Protein AF-A0A8T4CIU7-F1 (afdb_monomer_lite)

pLDDT: mean 71.06, std 21.62, range [32.06, 94.62]

Foldseek 3Di:
DDDLLAAEEEEEEEPDDDDDDDDDDDDPQDDDPPRYGYHYAYAQDWDDDDQKIKHWPDKDWDWDQDPVRDTDTFIKTWIWMARNVVRDIDIDIDTAQDWDDDPSYIYHYHYDDPPPDDPDDPPDDDD

Structure (mmCIF, N/CA/C/O backbone):
data_AF-A0A8T4CIU7-F1
#
_entry.id   AF-A0A8T4CIU7-F1
#
loop_
_atom_site.group_PDB
_atom_site.id
_atom_site.type_symbol
_atom_site.label_atom_id
_atom_site.label_alt_id
_atom_site.label_comp_id
_atom_site.label_asym_id
_atom_site.label_entity_id
_atom_site.label_seq_id
_atom_site.pdbx_PDB_ins_code
_atom_site.Cartn_x
_atom_site.Cartn_y
_atom_site.Cartn_z
_atom_site.occupancy
_atom_site.B_iso_or_equiv
_atom_site.auth_seq_id
_atom_site.auth_comp_id
_atom_site.auth_asym_id
_atom_site.auth_atom_id
_atom_site.pdbx_PDB_model_num
ATOM 1 N N . MET A 1 1 ? -1.514 0.988 -30.861 1.00 33.12 1 MET A N 1
ATOM 2 C CA . MET A 1 1 ? -1.694 1.492 -29.483 1.00 33.12 1 MET A CA 1
ATOM 3 C C . MET A 1 1 ? -1.647 0.271 -28.576 1.00 33.12 1 MET A C 1
ATOM 5 O O . MET A 1 1 ? -2.559 -0.536 -28.706 1.00 33.12 1 MET A O 1
ATOM 9 N N . PRO A 1 2 ? -0.581 0.007 -27.797 1.00 34.47 2 PRO A N 1
ATOM 10 C CA . PRO A 1 2 ? -0.580 -1.178 -26.949 1.00 34.47 2 PRO A CA 1
ATOM 11 C C . PRO A 1 2 ? -1.591 -0.971 -25.818 1.00 34.47 2 PRO A C 1
ATOM 13 O O . PRO A 1 2 ? -1.600 0.069 -25.159 1.00 34.47 2 PRO A O 1
ATOM 16 N N . ALA A 1 3 ? -2.482 -1.945 -25.661 1.00 34.66 3 ALA A N 1
ATOM 17 C CA . ALA A 1 3 ? -3.417 -2.025 -24.557 1.00 34.66 3 ALA A CA 1
ATOM 18 C C . ALA A 1 3 ? -2.612 -2.141 -23.256 1.00 34.66 3 ALA A C 1
ATOM 20 O O . ALA A 1 3 ? -1.928 -3.138 -23.034 1.00 34.66 3 ALA A O 1
ATOM 21 N N . PHE A 1 4 ? -2.657 -1.106 -22.420 1.00 35.12 4 PHE A N 1
ATOM 22 C CA . PHE A 1 4 ? -2.195 -1.208 -21.043 1.00 35.12 4 PHE A CA 1
ATOM 23 C C . PHE A 1 4 ? -3.148 -2.173 -20.333 1.00 35.12 4 PHE A C 1
ATOM 25 O O . PHE A 1 4 ? -4.294 -1.816 -20.057 1.00 35.12 4 PHE A O 1
ATOM 32 N N . LEU A 1 5 ? -2.704 -3.413 -20.101 1.00 32.06 5 LEU A N 1
ATOM 33 C CA . LEU A 1 5 ? -3.351 -4.309 -19.148 1.00 32.06 5 LEU A CA 1
ATOM 34 C C . LEU A 1 5 ? -3.337 -3.575 -17.802 1.00 32.06 5 LEU A C 1
ATOM 36 O O . LEU A 1 5 ? -2.294 -3.477 -17.161 1.00 32.06 5 LEU A O 1
ATOM 40 N N . LYS A 1 6 ? -4.473 -2.998 -17.404 1.00 34.28 6 LYS A N 1
ATOM 41 C CA . LYS A 1 6 ? -4.657 -2.495 -16.045 1.00 34.28 6 LYS A CA 1
ATOM 42 C C . LYS A 1 6 ? -4.721 -3.713 -15.135 1.00 34.28 6 LYS A C 1
ATOM 44 O O . LYS A 1 6 ? -5.777 -4.320 -14.995 1.00 34.28 6 LYS A O 1
ATOM 49 N N . ALA A 1 7 ? -3.577 -4.103 -14.588 1.00 45.38 7 ALA A N 1
ATOM 50 C CA . ALA A 1 7 ? -3.527 -5.060 -13.500 1.00 45.38 7 ALA A CA 1
ATOM 51 C C . ALA A 1 7 ? -4.082 -4.357 -12.255 1.00 45.38 7 ALA A C 1
ATOM 53 O O . ALA A 1 7 ? -3.514 -3.364 -11.789 1.00 45.38 7 ALA A O 1
ATOM 54 N N . SER A 1 8 ? -5.234 -4.830 -11.784 1.00 45.03 8 SER A N 1
ATOM 55 C CA . SER A 1 8 ? -5.808 -4.416 -10.509 1.00 45.03 8 SER A CA 1
ATOM 56 C C . SER A 1 8 ? -5.233 -5.335 -9.437 1.00 45.03 8 SER A C 1
ATOM 58 O O . SER A 1 8 ? -5.341 -6.551 -9.564 1.00 45.03 8 SER A O 1
ATOM 60 N N . LEU A 1 9 ? -4.592 -4.771 -8.418 1.00 50.88 9 LEU A N 1
ATOM 61 C CA . LEU A 1 9 ? -4.024 -5.506 -7.293 1.00 50.88 9 LEU A CA 1
ATOM 62 C C . LEU A 1 9 ? -4.775 -5.164 -6.021 1.00 50.88 9 LEU A C 1
ATOM 64 O O . LEU A 1 9 ? -4.816 -3.999 -5.635 1.00 50.88 9 LEU A O 1
ATOM 68 N N . THR A 1 10 ? -5.266 -6.171 -5.313 1.00 64.31 10 THR A N 1
ATOM 69 C CA . THR A 1 10 ? -5.785 -5.982 -3.956 1.00 64.31 10 THR A CA 1
ATOM 70 C C . THR A 1 10 ? -4.694 -6.294 -2.933 1.00 64.31 10 THR A C 1
ATOM 72 O O . THR A 1 10 ? -4.190 -7.417 -2.874 1.00 64.31 10 THR A O 1
ATOM 75 N N . ILE A 1 11 ? -4.310 -5.291 -2.142 1.00 62.81 11 ILE A N 1
ATOM 76 C CA . ILE A 1 11 ? -3.414 -5.419 -0.993 1.00 62.81 11 ILE A CA 1
ATOM 77 C C . ILE A 1 11 ? -4.258 -5.715 0.232 1.00 62.81 11 ILE A C 1
ATOM 79 O O . ILE A 1 11 ? -5.076 -4.894 0.637 1.00 62.81 11 ILE A O 1
ATOM 83 N N . LEU A 1 12 ? -3.993 -6.852 0.853 1.00 66.62 12 LEU A N 1
ATOM 84 C CA . LEU A 1 12 ? -4.701 -7.308 2.032 1.00 66.62 12 LEU A CA 1
ATOM 85 C C . LEU A 1 12 ? -3.822 -7.138 3.282 1.00 66.62 12 LEU A C 1
ATOM 87 O O . LEU A 1 12 ? -2.792 -7.801 3.410 1.00 66.62 12 LEU A O 1
ATOM 91 N N . LEU A 1 13 ? -4.224 -6.236 4.185 1.00 58.28 13 LEU A N 1
ATOM 92 C CA . LEU A 1 13 ? -3.524 -5.910 5.432 1.00 58.28 13 LEU A CA 1
ATOM 93 C C . LEU A 1 13 ? -3.973 -6.840 6.566 1.00 58.28 13 LEU A C 1
ATOM 95 O O . LEU A 1 13 ? -5.142 -6.810 6.954 1.00 58.28 13 LEU A O 1
ATOM 99 N N . LEU A 1 14 ? -3.051 -7.618 7.141 1.00 54.25 14 LEU A N 1
ATOM 100 C CA . LEU A 1 14 ? -3.331 -8.445 8.322 1.00 54.25 14 LEU A CA 1
ATOM 101 C C . LEU A 1 14 ? -2.994 -7.699 9.624 1.00 54.25 14 LEU A C 1
ATOM 103 O O . LEU A 1 14 ? -1.834 -7.369 9.881 1.00 54.25 14 LEU A O 1
ATOM 107 N N . SER A 1 15 ? -3.987 -7.496 10.490 1.00 46.38 15 SER A N 1
ATOM 108 C CA . SER A 1 15 ? -3.802 -6.982 11.853 1.00 46.38 15 SER A CA 1
ATOM 109 C C . SER A 1 15 ? -3.627 -8.141 12.851 1.00 46.38 15 SER A C 1
ATOM 111 O O . SER A 1 15 ? -4.534 -8.505 13.597 1.00 46.38 15 SER A O 1
ATOM 113 N N . VAL A 1 16 ? -2.441 -8.763 12.872 1.00 46.38 16 VAL A N 1
ATOM 114 C CA . VAL A 1 16 ? -2.136 -9.845 13.829 1.00 46.38 16 VAL A CA 1
ATOM 115 C C . VAL A 1 16 ? -1.993 -9.273 15.241 1.00 46.38 16 VAL A C 1
ATOM 117 O O . VAL A 1 16 ? -1.032 -8.574 15.547 1.00 46.38 16 VAL A O 1
ATOM 120 N N . SER A 1 17 ? -2.927 -9.611 16.130 1.00 44.19 17 SER A N 1
ATOM 121 C CA . SER A 1 17 ? -2.780 -9.431 17.580 1.00 44.19 17 SER A CA 1
ATOM 122 C C . SER A 1 17 ? -2.577 -10.790 18.247 1.00 44.19 17 SER A C 1
ATOM 124 O O . SER A 1 17 ? -3.527 -11.342 18.788 1.00 44.19 17 SER A O 1
ATOM 126 N N . VAL A 1 18 ? -1.368 -11.361 18.209 1.00 39.19 18 VAL A N 1
ATOM 127 C CA . VAL A 1 18 ? -1.020 -12.526 19.046 1.00 39.19 18 VAL A CA 1
ATOM 128 C C . VAL A 1 18 ? 0.475 -12.571 19.371 1.00 39.19 18 VAL A C 1
ATOM 130 O O . VAL A 1 18 ? 1.328 -12.332 18.521 1.00 39.19 18 VAL A O 1
ATOM 133 N N . LEU A 1 19 ? 0.754 -12.847 20.649 1.00 49.09 19 LEU A N 1
ATOM 134 C CA . LEU A 1 19 ? 2.070 -13.041 21.254 1.00 49.09 19 LEU A CA 1
ATOM 135 C C . LEU A 1 19 ? 2.815 -14.251 20.656 1.00 49.09 19 LEU A C 1
ATOM 137 O O . LEU A 1 19 ? 2.210 -15.292 20.429 1.00 49.09 19 LEU A O 1
ATOM 141 N N . SER A 1 20 ? 4.148 -14.132 20.612 1.00 49.56 20 SER A N 1
ATOM 142 C CA . SER A 1 20 ? 5.151 -15.212 20.569 1.00 49.56 20 SER A CA 1
ATOM 143 C C . SER A 1 20 ? 5.272 -16.067 19.300 1.00 49.56 20 SER A C 1
ATOM 145 O O . SER A 1 20 ? 4.399 -16.856 18.968 1.00 49.56 20 SER A O 1
ATOM 147 N N . GLY A 1 21 ? 6.478 -16.041 18.717 1.00 37.59 21 GLY A N 1
ATOM 148 C CA . GLY A 1 21 ? 7.013 -17.133 17.896 1.00 37.59 21 GLY A CA 1
ATOM 149 C C . GLY A 1 21 ? 7.558 -16.683 16.544 1.00 37.59 21 GLY A C 1
ATOM 150 O O . GLY A 1 21 ? 6.802 -16.439 15.613 1.00 37.59 21 GLY A O 1
ATOM 151 N N . CYS A 1 22 ? 8.884 -16.617 16.411 1.00 51.03 22 CYS A N 1
ATOM 152 C CA . CYS A 1 22 ? 9.549 -16.521 15.113 1.00 51.03 22 CYS A CA 1
ATOM 153 C C . CYS A 1 22 ? 9.164 -17.723 14.238 1.00 51.03 22 CYS A C 1
ATOM 155 O O . CYS A 1 22 ? 9.549 -18.834 14.583 1.00 51.03 22 CYS A O 1
ATOM 157 N N . THR A 1 23 ? 8.506 -17.518 13.095 1.00 40.50 23 THR A N 1
ATOM 158 C CA . THR A 1 23 ? 8.623 -18.412 11.929 1.00 40.50 23 THR A CA 1
ATOM 159 C C . THR A 1 23 ? 8.413 -17.633 10.632 1.00 40.50 23 THR A C 1
ATOM 161 O O . THR A 1 23 ? 7.644 -16.681 10.545 1.00 40.50 23 THR A O 1
ATOM 164 N N . GLN A 1 24 ? 9.217 -18.019 9.653 1.00 45.06 24 GLN A N 1
ATOM 165 C CA . GLN A 1 24 ? 9.364 -17.475 8.316 1.00 45.06 24 GLN A CA 1
ATOM 166 C C . GLN A 1 24 ? 8.290 -18.059 7.381 1.00 45.06 24 GLN A C 1
ATOM 168 O O . GLN A 1 24 ? 8.053 -19.257 7.427 1.00 45.06 24 GLN A O 1
ATOM 173 N N . THR A 1 25 ? 7.734 -17.193 6.524 1.00 53.47 25 THR A N 1
ATOM 174 C CA . THR A 1 25 ? 7.139 -17.444 5.193 1.00 53.47 25 THR A CA 1
ATOM 175 C C . THR A 1 25 ? 6.071 -18.535 5.039 1.00 53.47 25 THR A C 1
ATOM 177 O O . THR A 1 25 ? 6.392 -19.712 5.015 1.00 53.47 25 THR A O 1
ATOM 180 N N . GLU A 1 26 ? 4.859 -18.122 4.652 1.00 35.25 26 GLU A N 1
ATOM 181 C CA . GLU A 1 26 ? 4.136 -18.771 3.548 1.00 35.25 26 GLU A CA 1
ATOM 182 C C . GLU A 1 26 ? 3.221 -17.744 2.857 1.00 35.25 26 GLU A C 1
ATOM 184 O O . GLU A 1 26 ? 2.207 -17.314 3.400 1.00 35.25 26 GLU A O 1
ATOM 189 N N . VAL A 1 27 ? 3.619 -17.292 1.664 1.00 43.41 27 VAL A N 1
ATOM 190 C CA . VAL A 1 27 ? 2.715 -16.600 0.737 1.00 43.41 27 VAL A CA 1
ATOM 191 C C . VAL A 1 27 ? 2.014 -17.709 -0.030 1.00 43.41 27 VAL A C 1
ATOM 193 O O . VAL A 1 27 ? 2.633 -18.326 -0.893 1.00 43.41 27 VAL A O 1
ATOM 196 N N . ALA A 1 28 ? 0.757 -17.996 0.304 1.00 34.03 28 ALA A N 1
ATOM 197 C CA . ALA A 1 28 ? -0.068 -18.878 -0.509 1.00 34.03 28 ALA A CA 1
ATOM 198 C C . ALA A 1 28 ? -0.372 -18.159 -1.837 1.00 34.03 28 ALA A C 1
ATOM 200 O O . ALA A 1 28 ? -1.037 -17.118 -1.818 1.00 34.03 28 ALA A O 1
ATOM 201 N N . PRO A 1 29 ? 0.099 -18.661 -2.993 1.00 37.72 29 PRO A N 1
ATOM 202 C CA . PRO A 1 29 ? -0.352 -18.149 -4.271 1.00 37.72 29 PRO A CA 1
ATOM 203 C C . PRO A 1 29 ? -1.782 -18.650 -4.462 1.00 37.72 29 PRO A C 1
ATOM 205 O O . PRO A 1 29 ? -2.008 -19.832 -4.716 1.00 37.72 29 PRO A O 1
ATOM 208 N N . THR A 1 30 ? -2.760 -17.764 -4.281 1.00 39.62 30 THR A N 1
ATOM 209 C CA . THR A 1 30 ? -4.141 -18.084 -4.646 1.00 39.62 30 THR A CA 1
ATOM 210 C C . THR A 1 30 ? -4.240 -17.952 -6.161 1.00 39.62 30 THR A C 1
ATOM 212 O O . THR A 1 30 ? -3.868 -16.928 -6.729 1.00 39.62 30 THR A O 1
ATOM 215 N N . THR A 1 31 ? -4.642 -19.041 -6.804 1.00 37.31 31 THR A N 1
ATOM 216 C CA . THR A 1 31 ? -4.743 -19.230 -8.252 1.00 37.31 31 THR A CA 1
ATOM 217 C C . THR A 1 31 ? -5.429 -18.037 -8.938 1.00 37.31 31 THR A C 1
ATOM 219 O O . THR A 1 31 ? -6.481 -17.609 -8.464 1.00 37.31 31 THR A O 1
ATOM 222 N N . PRO A 1 32 ? -4.879 -17.506 -10.047 1.00 42.03 32 PRO A N 1
ATOM 223 C CA . PRO A 1 32 ? -5.428 -16.335 -10.720 1.00 42.03 32 PRO A CA 1
ATOM 224 C C . PRO A 1 32 ? -6.730 -16.700 -11.442 1.00 42.03 32 PRO A C 1
ATOM 226 O O . PRO A 1 32 ? -6.713 -17.270 -12.534 1.00 42.03 32 PRO A O 1
ATOM 229 N N . GLU A 1 33 ? -7.873 -16.358 -10.851 1.00 40.00 33 GLU A N 1
ATOM 230 C CA . GLU A 1 33 ? -9.082 -16.118 -11.637 1.00 40.00 33 GLU A CA 1
ATOM 231 C C . GLU A 1 33 ? -8.894 -14.793 -12.390 1.00 40.00 33 GLU A C 1
ATOM 233 O O . GLU A 1 33 ? -8.403 -13.803 -11.850 1.00 40.00 33 GLU A O 1
ATOM 238 N N . ALA A 1 34 ? -9.177 -14.818 -13.690 1.00 37.56 34 ALA A N 1
ATOM 239 C CA . ALA A 1 34 ? -8.729 -13.825 -14.658 1.00 37.56 34 ALA A CA 1
ATOM 240 C C . ALA A 1 34 ? -8.977 -12.360 -14.231 1.00 37.56 34 ALA A C 1
ATOM 242 O O . ALA A 1 34 ? -10.116 -11.899 -14.205 1.00 37.56 34 ALA A O 1
ATOM 243 N N . GLY A 1 35 ? -7.889 -11.611 -14.005 1.00 52.16 35 GLY A N 1
ATOM 244 C CA . GLY A 1 35 ? -7.873 -10.141 -14.062 1.00 52.16 35 GLY A CA 1
ATOM 245 C C . GLY A 1 35 ? -7.345 -9.395 -12.833 1.00 52.16 35 GLY A C 1
ATOM 246 O O . GLY A 1 35 ? -7.044 -8.209 -12.965 1.00 52.16 35 GLY A O 1
ATOM 247 N N . THR A 1 36 ? -7.188 -10.061 -11.685 1.00 57.09 36 THR A N 1
ATOM 248 C CA . THR A 1 36 ? -6.796 -9.402 -10.427 1.00 57.09 36 THR A CA 1
ATOM 249 C C . THR A 1 36 ? -5.748 -10.237 -9.699 1.00 57.09 36 THR A C 1
ATOM 251 O O . THR A 1 36 ? -6.047 -11.333 -9.229 1.00 57.09 36 THR A O 1
ATOM 254 N N . ASP A 1 37 ? -4.520 -9.731 -9.596 1.00 71.31 37 ASP A N 1
ATOM 255 C CA . ASP A 1 37 ? -3.529 -10.301 -8.682 1.00 71.31 37 ASP A CA 1
ATOM 256 C C . ASP A 1 37 ? -3.912 -9.898 -7.247 1.00 71.31 37 ASP A C 1
ATOM 258 O O . ASP A 1 37 ? -4.443 -8.811 -7.016 1.00 71.31 37 ASP A O 1
ATOM 262 N N . ILE A 1 38 ? -3.682 -10.768 -6.265 1.00 73.88 38 ILE A N 1
ATOM 263 C CA . ILE A 1 38 ? -3.951 -10.472 -4.850 1.00 73.88 38 ILE A CA 1
ATOM 264 C C . ILE A 1 38 ? -2.645 -10.625 -4.084 1.00 73.88 38 ILE A C 1
ATOM 266 O O . ILE A 1 38 ? -1.998 -11.670 -4.151 1.00 73.88 38 ILE A O 1
ATOM 270 N N . LEU A 1 39 ? -2.267 -9.589 -3.334 1.00 81.31 39 LEU A N 1
ATOM 271 C CA . LEU A 1 39 ? -1.078 -9.605 -2.494 1.00 81.31 39 LEU A CA 1
ATOM 272 C C . LEU A 1 39 ? -1.471 -9.446 -1.025 1.00 81.31 39 LEU A C 1
ATOM 274 O O . LEU A 1 39 ? -1.891 -8.380 -0.579 1.00 81.31 39 LEU A O 1
ATOM 278 N N . VAL A 1 40 ? -1.271 -10.513 -0.256 1.00 81.50 40 VAL A N 1
ATOM 279 C CA . VAL A 1 40 ? -1.466 -10.510 1.197 1.00 81.50 40 VAL A CA 1
ATOM 280 C C . VAL A 1 40 ? -0.152 -10.149 1.880 1.00 81.50 40 VAL A C 1
ATOM 282 O O . VAL A 1 40 ? 0.849 -10.841 1.690 1.00 81.50 40 VAL A O 1
ATOM 285 N N . ILE A 1 41 ? -0.149 -9.074 2.673 1.00 82.38 41 ILE A N 1
ATOM 286 C CA . ILE A 1 41 ? 1.025 -8.628 3.436 1.00 82.38 41 ILE A CA 1
ATOM 287 C C . ILE A 1 41 ? 0.651 -8.244 4.871 1.00 82.38 41 ILE A C 1
ATOM 289 O O . ILE A 1 41 ? -0.326 -7.547 5.138 1.00 82.38 41 ILE A O 1
ATOM 293 N N . SER A 1 42 ? 1.492 -8.677 5.803 1.00 82.81 42 SER A N 1
ATOM 294 C CA . SER A 1 42 ? 1.416 -8.360 7.233 1.00 82.81 42 SER A CA 1
ATOM 295 C C . SER A 1 42 ? 2.505 -7.363 7.627 1.00 82.81 42 SER A C 1
ATOM 297 O O . SER A 1 42 ? 3.492 -7.187 6.908 1.00 82.81 42 SER A O 1
ATOM 299 N N . GLU A 1 43 ? 2.341 -6.678 8.758 1.00 83.81 43 GLU A N 1
ATOM 300 C CA . GLU A 1 43 ? 3.330 -5.700 9.220 1.00 83.81 43 GLU A CA 1
ATOM 301 C C . GLU A 1 43 ? 4.720 -6.343 9.368 1.00 83.81 43 GLU A C 1
ATOM 303 O O . GLU A 1 43 ? 4.859 -7.441 9.902 1.00 83.81 43 GLU A O 1
ATOM 308 N N . GLY A 1 44 ? 5.750 -5.674 8.845 1.00 81.62 44 GLY A N 1
ATOM 309 C CA . GLY A 1 44 ? 7.125 -6.175 8.802 1.00 81.62 44 GLY A CA 1
ATOM 310 C C . GLY A 1 44 ? 7.407 -7.175 7.676 1.00 81.62 44 GLY A C 1
ATOM 311 O O . GLY A 1 44 ? 8.546 -7.622 7.542 1.00 81.62 44 GLY A O 1
ATOM 312 N N . THR A 1 45 ? 6.414 -7.519 6.851 1.00 84.25 45 THR A N 1
ATOM 313 C CA . THR A 1 45 ? 6.583 -8.446 5.722 1.00 84.25 45 THR A CA 1
ATOM 314 C C . THR A 1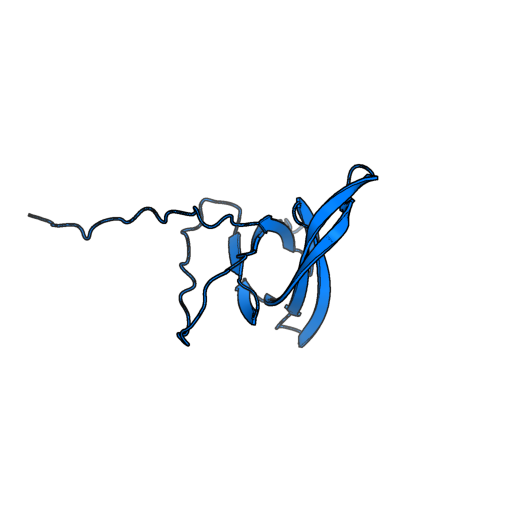 45 ? 6.686 -7.714 4.387 1.00 84.25 45 THR A C 1
ATOM 316 O O . THR A 1 45 ? 6.298 -6.549 4.257 1.00 84.25 45 THR A O 1
ATOM 319 N N . VAL A 1 46 ? 7.236 -8.409 3.390 1.00 88.06 46 VAL A N 1
ATOM 320 C CA . VAL A 1 46 ? 7.402 -7.914 2.022 1.00 88.06 46 VAL A CA 1
ATOM 321 C C . VAL A 1 46 ? 6.820 -8.930 1.050 1.00 88.06 46 VAL A C 1
ATOM 323 O O . VAL A 1 46 ? 7.200 -10.099 1.060 1.00 88.06 46 VAL A O 1
ATOM 326 N N . GLY A 1 47 ? 5.922 -8.460 0.195 1.00 86.56 47 GLY A N 1
ATOM 327 C CA . GLY A 1 47 ? 5.387 -9.178 -0.948 1.00 86.56 47 GLY A CA 1
ATOM 328 C C . GLY A 1 47 ? 6.091 -8.789 -2.243 1.00 86.56 47 GLY A C 1
ATOM 329 O O . GLY A 1 47 ? 6.665 -7.706 -2.347 1.00 86.56 47 GLY A O 1
ATOM 330 N N . ASN A 1 48 ? 6.039 -9.656 -3.249 1.00 86.31 48 ASN A N 1
ATOM 331 C CA . ASN A 1 48 ? 6.533 -9.345 -4.590 1.00 86.31 48 ASN A CA 1
ATOM 332 C C . ASN A 1 48 ? 5.391 -9.524 -5.582 1.00 86.31 48 ASN A C 1
ATOM 334 O O . ASN A 1 48 ? 4.676 -10.521 -5.511 1.00 86.31 48 ASN A O 1
ATOM 338 N N . MET A 1 49 ? 5.253 -8.588 -6.513 1.00 79.69 49 MET A N 1
ATOM 339 C CA . MET A 1 49 ? 4.306 -8.690 -7.610 1.00 79.69 49 MET A CA 1
ATOM 340 C C . MET A 1 49 ? 4.941 -8.160 -8.892 1.00 79.69 49 MET A C 1
ATOM 342 O O . MET A 1 49 ? 5.241 -6.971 -9.018 1.00 79.69 49 MET A O 1
ATOM 346 N N . GLY A 1 50 ? 5.175 -9.063 -9.845 1.00 84.38 50 GLY A N 1
ATOM 347 C CA . GLY A 1 50 ? 5.910 -8.747 -11.065 1.00 84.38 50 GLY A CA 1
ATOM 348 C C . GLY A 1 50 ? 7.266 -8.112 -10.748 1.00 84.38 50 GLY A C 1
ATOM 349 O O . GLY A 1 50 ? 8.127 -8.730 -10.127 1.00 84.38 50 GLY A O 1
ATOM 350 N N . ALA A 1 51 ? 7.438 -6.860 -11.170 1.00 86.75 51 ALA A N 1
ATOM 351 C CA . ALA A 1 51 ? 8.659 -6.078 -10.980 1.00 86.75 51 ALA A CA 1
ATOM 352 C C . ALA A 1 51 ? 8.642 -5.177 -9.724 1.00 86.75 51 ALA A C 1
ATOM 354 O O . ALA A 1 51 ? 9.579 -4.407 -9.519 1.00 86.75 51 ALA A O 1
ATOM 355 N N . ILE A 1 52 ? 7.585 -5.233 -8.906 1.00 89.94 52 ILE A N 1
ATOM 356 C CA . ILE A 1 52 ? 7.409 -4.382 -7.723 1.00 89.94 52 ILE A CA 1
ATOM 357 C C . ILE A 1 52 ? 7.517 -5.236 -6.458 1.00 89.94 52 ILE A C 1
ATOM 359 O O . ILE A 1 52 ? 6.837 -6.253 -6.317 1.00 89.94 52 ILE A O 1
ATOM 363 N N . ARG A 1 53 ? 8.341 -4.803 -5.503 1.00 91.44 53 ARG A N 1
ATOM 364 C CA . ARG A 1 53 ? 8.389 -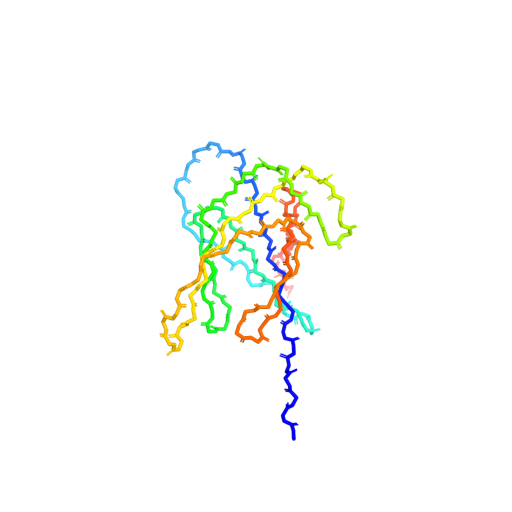5.362 -4.142 1.00 91.44 53 ARG A CA 1
ATOM 365 C C . ARG A 1 53 ? 7.685 -4.400 -3.199 1.00 91.44 53 ARG A C 1
ATOM 367 O O . ARG A 1 53 ? 7.943 -3.203 -3.249 1.00 91.44 53 ARG A O 1
ATOM 374 N N . ILE A 1 54 ? 6.791 -4.908 -2.363 1.00 91.81 54 ILE A N 1
ATOM 375 C CA . ILE A 1 54 ? 5.906 -4.103 -1.519 1.00 91.81 54 ILE A CA 1
ATOM 376 C C . ILE A 1 54 ? 6.050 -4.580 -0.086 1.00 91.81 54 ILE A C 1
ATOM 378 O O . ILE A 1 54 ? 5.621 -5.676 0.260 1.00 91.81 54 ILE A O 1
ATOM 382 N N . GLY A 1 55 ? 6.672 -3.756 0.745 1.00 91.44 55 GLY A N 1
ATOM 383 C CA . GLY A 1 55 ? 6.780 -3.955 2.181 1.00 91.44 55 GLY A CA 1
ATOM 384 C C . GLY A 1 55 ? 5.690 -3.214 2.937 1.00 91.44 55 GLY A C 1
ATOM 385 O O . GLY A 1 55 ? 5.427 -2.044 2.656 1.00 91.44 55 GLY A O 1
ATOM 386 N N . LEU A 1 56 ? 5.104 -3.857 3.944 1.00 90.19 56 LEU A N 1
ATOM 387 C CA . LEU A 1 56 ? 4.246 -3.184 4.913 1.00 90.19 56 LEU A CA 1
ATOM 388 C C . LEU A 1 56 ? 5.084 -2.797 6.132 1.00 90.19 56 LEU A C 1
ATOM 390 O O . LEU A 1 56 ? 5.439 -3.640 6.949 1.00 90.19 56 LEU A O 1
ATOM 394 N N . SER A 1 57 ? 5.421 -1.514 6.256 1.00 89.69 57 SER A N 1
ATOM 395 C CA . SER A 1 57 ? 6.312 -1.040 7.319 1.00 89.69 57 SER A CA 1
ATOM 396 C C . SER A 1 57 ? 5.616 -0.926 8.669 1.00 89.69 57 SER A C 1
ATOM 398 O O . SER A 1 57 ? 6.225 -1.250 9.684 1.00 89.69 57 SER A O 1
ATOM 400 N N . ARG A 1 58 ? 4.394 -0.388 8.696 1.00 88.06 58 ARG A N 1
ATOM 401 C CA . ARG A 1 58 ? 3.649 -0.140 9.934 1.00 88.06 58 ARG A CA 1
ATOM 402 C C . ARG A 1 58 ? 2.168 0.032 9.648 1.00 88.06 58 ARG A C 1
ATOM 404 O O . ARG A 1 58 ? 1.819 0.635 8.635 1.00 88.06 58 ARG A O 1
ATOM 411 N N . THR A 1 59 ? 1.334 -0.392 10.582 1.00 88.69 59 THR A N 1
ATOM 412 C CA . THR A 1 59 ? -0.107 -0.167 10.627 1.00 88.69 59 THR A CA 1
ATOM 413 C C . THR A 1 59 ? -0.504 0.537 11.925 1.00 88.69 59 THR A C 1
ATOM 415 O O . THR A 1 59 ? 0.104 0.343 12.979 1.00 88.69 59 THR A 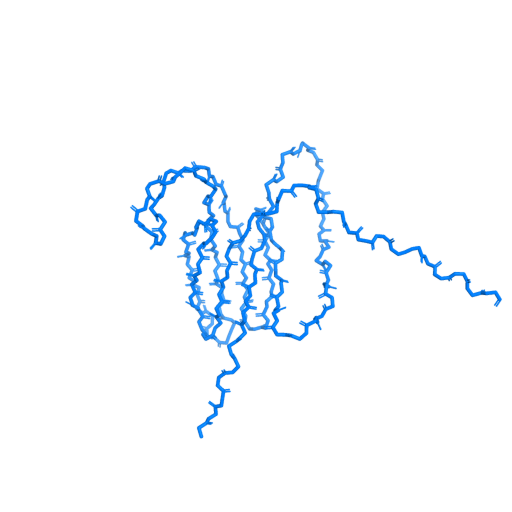O 1
ATOM 418 N N . TRP A 1 60 ? -1.485 1.436 11.869 1.00 89.69 60 TRP A N 1
ATOM 419 C CA . TRP A 1 60 ? -2.055 2.082 13.057 1.00 89.69 60 TRP A CA 1
ATOM 420 C C . TRP A 1 60 ? -3.438 2.660 12.754 1.00 89.69 60 TRP A C 1
ATOM 422 O O . TRP A 1 60 ? -3.787 2.897 11.601 1.00 89.69 60 TRP A O 1
ATOM 432 N N . LYS A 1 61 ? -4.239 2.921 13.794 1.00 90.56 61 LYS A N 1
ATOM 433 C CA . LYS A 1 61 ? -5.533 3.601 13.638 1.00 90.56 61 LYS A CA 1
ATOM 434 C C . LYS A 1 61 ? -5.359 5.112 13.704 1.00 90.56 61 LYS A C 1
ATOM 436 O O . LYS A 1 61 ? -4.730 5.618 14.636 1.00 90.56 61 LYS A O 1
ATOM 441 N N . LYS A 1 62 ? -5.935 5.835 12.748 1.00 91.38 62 LYS A N 1
ATOM 442 C CA . LYS A 1 62 ? -5.931 7.302 12.715 1.00 91.38 62 LYS A CA 1
ATOM 443 C C . LYS A 1 62 ? -7.147 7.815 11.942 1.00 91.38 62 LYS A C 1
ATOM 445 O O . LYS A 1 62 ? -7.749 7.079 11.163 1.00 91.38 62 LYS A O 1
ATOM 450 N N . ASP A 1 63 ? -7.506 9.066 12.197 1.00 92.44 63 ASP A N 1
ATOM 451 C CA . ASP A 1 63 ? -8.522 9.772 11.428 1.00 92.44 63 ASP A CA 1
ATOM 452 C C . ASP A 1 63 ? -7.973 10.146 10.031 1.00 92.44 63 ASP A C 1
ATOM 454 O O . ASP A 1 63 ? -6.851 10.652 9.908 1.00 92.44 63 ASP A O 1
ATOM 458 N N . TYR A 1 64 ? -8.739 9.870 8.978 1.00 87.00 64 TYR A N 1
ATOM 459 C CA . TYR A 1 64 ? -8.426 10.184 7.582 1.00 87.00 64 TYR A CA 1
ATOM 460 C C . TYR A 1 64 ? -9.676 10.677 6.849 1.00 87.00 64 TYR A C 1
ATOM 462 O O . TYR A 1 64 ? -10.793 10.466 7.308 1.00 87.00 64 TYR A O 1
ATOM 470 N N . VAL A 1 65 ? -9.484 11.345 5.714 1.00 88.56 65 VAL A N 1
ATOM 471 C CA . VAL A 1 65 ? -10.581 11.773 4.838 1.00 88.56 65 VAL A CA 1
ATOM 472 C C . VAL A 1 65 ? -10.674 10.782 3.686 1.00 88.56 65 VAL A C 1
ATOM 474 O O . VAL A 1 65 ? -9.670 10.541 3.017 1.00 88.56 65 VAL A O 1
ATOM 477 N N . ASP A 1 66 ? -11.842 10.177 3.492 1.00 85.75 66 ASP A N 1
ATOM 478 C CA . ASP A 1 66 ? -12.070 9.222 2.407 1.00 85.75 66 ASP A CA 1
ATOM 479 C C . ASP A 1 66 ? -12.271 9.912 1.041 1.00 85.75 66 ASP A C 1
ATOM 481 O O . ASP A 1 66 ? -12.274 11.139 0.919 1.00 85.75 66 ASP A O 1
ATOM 485 N N . SER A 1 67 ? -12.451 9.116 -0.017 1.00 81.25 67 SER A N 1
ATOM 486 C CA . SER A 1 67 ? -12.673 9.623 -1.380 1.00 81.25 67 SER A CA 1
ATOM 487 C C . SER A 1 67 ? -13.989 10.392 -1.554 1.00 81.25 67 SER A C 1
ATOM 489 O O . SER A 1 67 ? -14.149 11.101 -2.547 1.00 81.25 67 SER A O 1
ATOM 491 N N . GLN A 1 68 ? -14.921 10.277 -0.605 1.00 88.00 68 GLN A N 1
ATOM 492 C CA . GLN A 1 68 ? -16.182 11.017 -0.573 1.00 88.00 68 GLN A CA 1
ATOM 493 C C . GLN A 1 68 ? -16.073 12.312 0.250 1.00 88.00 68 GLN A C 1
ATOM 495 O O . GLN A 1 68 ? -17.036 13.075 0.318 1.00 88.00 68 GLN A O 1
ATOM 500 N N . GLY A 1 69 ? -14.910 12.586 0.849 1.00 88.81 69 GLY A N 1
ATOM 501 C CA . GLY A 1 69 ? -14.673 13.764 1.677 1.00 88.81 69 GLY A CA 1
ATOM 502 C C . GLY A 1 69 ? -15.136 13.611 3.127 1.00 88.81 69 GLY A C 1
ATOM 503 O O . GLY A 1 69 ? -15.132 14.598 3.864 1.00 88.81 69 GLY A O 1
ATOM 504 N N . ASN A 1 70 ? -15.522 12.409 3.563 1.00 90.94 70 ASN A N 1
ATOM 505 C CA . ASN A 1 70 ? -15.954 12.183 4.938 1.00 90.94 70 ASN A CA 1
ATOM 506 C C . ASN A 1 70 ? -14.753 11.881 5.838 1.00 90.94 70 ASN A C 1
ATOM 508 O O . ASN A 1 70 ? -13.846 11.135 5.465 1.00 90.94 70 ASN A O 1
ATOM 512 N N . SER A 1 71 ? -14.774 12.423 7.057 1.00 91.69 71 SER A N 1
ATOM 513 C CA . SER A 1 71 ? -13.825 12.030 8.100 1.00 91.69 71 SER A CA 1
ATOM 514 C C . SER A 1 71 ? -14.165 10.633 8.609 1.00 91.69 71 SER A C 1
ATOM 516 O O . SER A 1 71 ? -15.230 10.413 9.184 1.00 91.69 71 SER A O 1
ATOM 518 N N . GLN A 1 72 ? -13.228 9.715 8.437 1.00 89.81 72 GLN A N 1
AT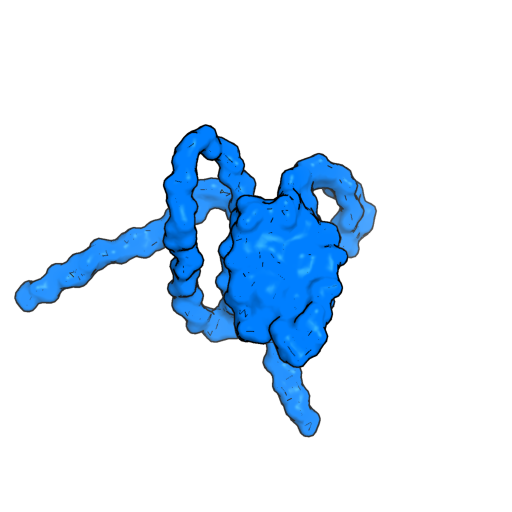OM 519 C CA . GLN A 1 72 ? -13.281 8.343 8.915 1.00 89.81 72 GLN A CA 1
ATOM 520 C C . GLN A 1 72 ? -12.197 8.126 9.963 1.00 89.81 72 GLN A C 1
ATOM 522 O O . GLN A 1 72 ? -11.145 8.759 9.926 1.00 89.81 72 GLN A O 1
ATOM 527 N N . ARG A 1 73 ? -12.413 7.174 10.871 1.00 90.06 73 ARG A N 1
ATOM 528 C CA . ARG A 1 73 ? -11.373 6.674 11.776 1.00 90.06 73 ARG A CA 1
ATOM 529 C C . ARG A 1 73 ? -11.149 5.201 11.491 1.00 90.06 73 ARG A C 1
ATOM 531 O O . ARG A 1 73 ? -12.017 4.383 11.778 1.00 90.06 73 ARG A O 1
ATOM 538 N N . GLY A 1 74 ? -9.982 4.847 10.966 1.00 88.12 74 GLY A N 1
ATOM 539 C CA . GLY A 1 74 ? -9.716 3.467 10.559 1.00 88.12 74 GLY A CA 1
ATOM 540 C C . GLY A 1 74 ? -8.237 3.137 10.454 1.00 88.12 74 GLY A C 1
ATOM 541 O O . GLY A 1 74 ? -7.382 3.909 10.895 1.00 88.12 74 GLY A O 1
ATOM 542 N N . LEU A 1 75 ? -7.956 1.944 9.932 1.00 87.62 75 LEU A N 1
ATOM 543 C CA . LEU A 1 75 ? -6.599 1.443 9.775 1.00 87.62 75 LEU A CA 1
ATOM 544 C C . LEU A 1 75 ? -5.886 2.188 8.640 1.00 87.62 75 LEU A C 1
ATOM 546 O O . LEU A 1 75 ? -6.407 2.328 7.532 1.00 87.62 75 LEU A O 1
ATOM 550 N N . ILE A 1 76 ? -4.684 2.655 8.948 1.00 91.25 76 ILE A N 1
ATOM 551 C CA . ILE A 1 76 ? -3.740 3.265 8.021 1.00 91.25 76 ILE A CA 1
ATOM 552 C C . ILE A 1 76 ? -2.475 2.408 8.022 1.00 91.25 76 ILE A C 1
ATOM 554 O O . ILE A 1 76 ? -2.073 1.885 9.062 1.00 91.25 76 ILE A O 1
ATOM 558 N N . ALA A 1 77 ? -1.852 2.282 6.859 1.00 91.06 77 ALA A N 1
ATOM 559 C CA . ALA A 1 77 ? -0.636 1.531 6.617 1.00 91.06 77 ALA A CA 1
ATOM 560 C C . ALA A 1 77 ? 0.425 2.408 5.941 1.00 91.06 77 ALA A C 1
ATOM 562 O O . ALA A 1 77 ? 0.109 3.230 5.084 1.00 91.06 77 ALA A O 1
ATOM 563 N N . THR A 1 78 ? 1.696 2.202 6.276 1.00 93.44 78 THR A N 1
ATOM 564 C CA . THR A 1 78 ? 2.822 2.703 5.476 1.00 93.44 78 THR A CA 1
ATOM 565 C C . THR A 1 78 ? 3.354 1.577 4.607 1.00 93.44 78 THR A C 1
ATOM 567 O O . THR A 1 78 ? 3.921 0.611 5.121 1.00 93.44 78 THR A O 1
ATOM 570 N N . LEU A 1 79 ? 3.214 1.736 3.296 1.00 93.31 79 LEU A N 1
ATOM 571 C CA . LEU A 1 79 ? 3.796 0.869 2.283 1.00 93.31 79 LEU A CA 1
ATOM 572 C C . LEU A 1 79 ? 5.165 1.398 1.852 1.00 93.31 79 LEU A C 1
ATOM 574 O O . LEU A 1 79 ? 5.359 2.605 1.691 1.00 93.31 79 LEU A O 1
ATOM 578 N N . VAL A 1 80 ? 6.105 0.483 1.645 1.00 94.12 80 VAL A N 1
ATOM 579 C CA . VAL A 1 80 ? 7.409 0.728 1.024 1.00 94.12 80 VAL A CA 1
ATOM 580 C C . VAL A 1 80 ? 7.432 -0.058 -0.277 1.00 94.12 80 VAL A C 1
ATOM 582 O O . VAL A 1 80 ? 7.431 -1.284 -0.255 1.00 94.12 80 VAL A O 1
ATOM 585 N N . MET A 1 81 ? 7.404 0.637 -1.404 1.00 93.19 81 MET A N 1
ATOM 586 C CA . MET A 1 81 ? 7.348 0.040 -2.735 1.00 93.19 81 MET A CA 1
ATOM 587 C C . MET A 1 81 ? 8.688 0.243 -3.430 1.00 93.19 81 MET A C 1
ATOM 589 O O . MET A 1 81 ? 9.180 1.366 -3.487 1.00 93.19 81 MET A O 1
ATOM 593 N N . LEU A 1 82 ? 9.270 -0.831 -3.948 1.00 94.25 82 LEU A N 1
ATOM 594 C CA . LEU A 1 82 ? 10.503 -0.821 -4.722 1.00 94.25 82 LEU A CA 1
ATOM 595 C C . LEU A 1 82 ? 10.203 -1.329 -6.129 1.00 94.25 82 LEU A C 1
ATOM 597 O O . LEU A 1 82 ? 9.778 -2.475 -6.288 1.00 94.25 82 LEU A O 1
ATOM 601 N N . PHE A 1 83 ? 10.460 -0.507 -7.141 1.00 93.00 83 PHE A N 1
ATOM 602 C CA . PHE A 1 83 ? 10.449 -0.941 -8.531 1.00 93.00 83 PHE A CA 1
ATOM 603 C C . PHE A 1 83 ? 11.833 -1.498 -8.891 1.00 93.00 83 PHE A C 1
ATOM 605 O O . PHE A 1 83 ? 12.833 -0.788 -8.913 1.00 93.00 83 PHE A O 1
ATOM 612 N N . GLU A 1 84 ? 11.920 -2.806 -9.123 1.00 91.06 84 GLU A N 1
ATOM 613 C CA . GLU A 1 84 ? 13.192 -3.502 -9.367 1.00 91.06 84 GLU A CA 1
ATOM 614 C C . GLU A 1 84 ? 13.968 -3.019 -10.612 1.00 91.06 84 GLU A C 1
ATOM 616 O O . GLU A 1 84 ? 15.198 -2.953 -10.520 1.00 91.06 84 GLU A O 1
ATOM 621 N N . PRO A 1 85 ? 13.330 -2.667 -11.752 1.00 89.69 85 PRO A N 1
ATOM 622 C CA . PRO A 1 85 ? 14.045 -2.310 -12.979 1.00 89.69 85 PRO A CA 1
ATOM 623 C C . PRO A 1 85 ? 14.944 -1.080 -12.860 1.00 89.69 85 PRO A C 1
ATOM 625 O O . PRO A 1 85 ? 16.011 -1.054 -13.468 1.00 89.69 85 PRO A O 1
ATOM 628 N N . ASP A 1 86 ? 14.533 -0.077 -12.085 1.00 92.75 86 ASP A N 1
ATOM 629 C CA . ASP A 1 86 ? 15.294 1.161 -11.881 1.00 92.75 86 ASP A CA 1
ATOM 630 C C . ASP A 1 86 ? 15.732 1.374 -10.421 1.00 92.75 86 ASP A C 1
ATOM 632 O O . ASP A 1 86 ? 16.423 2.347 -10.127 1.00 92.75 86 ASP A O 1
ATOM 636 N N . ARG A 1 87 ? 15.377 0.447 -9.519 1.00 90.94 87 ARG A N 1
ATOM 637 C CA . ARG A 1 87 ? 15.643 0.510 -8.073 1.00 90.94 87 ARG A CA 1
ATOM 638 C C . ARG A 1 87 ? 14.997 1.717 -7.384 1.00 90.94 87 ARG A C 1
ATOM 640 O O . ARG A 1 87 ? 15.452 2.117 -6.311 1.00 90.94 87 ARG A O 1
ATOM 647 N N . SER A 1 88 ? 13.933 2.274 -7.955 1.00 90.69 88 SER A N 1
ATOM 648 C CA . SER A 1 88 ? 13.189 3.380 -7.354 1.00 90.69 88 SER A CA 1
ATOM 649 C C . SER A 1 88 ? 12.391 2.902 -6.140 1.00 90.69 88 SER A C 1
ATOM 651 O O . SER A 1 88 ? 11.494 2.070 -6.265 1.00 90.69 88 SER A O 1
ATOM 653 N N . GLU A 1 89 ? 12.693 3.449 -4.960 1.00 94.12 89 GLU A N 1
ATOM 654 C CA . GLU A 1 89 ? 11.926 3.220 -3.730 1.00 94.12 89 GLU A CA 1
ATOM 655 C C . GLU A 1 89 ? 10.951 4.378 -3.479 1.00 94.12 89 GLU A C 1
ATOM 657 O O . GLU A 1 89 ? 11.296 5.553 -3.603 1.00 94.12 89 GLU A O 1
ATOM 662 N N . THR A 1 90 ? 9.718 4.065 -3.095 1.00 94.56 90 THR A N 1
ATOM 663 C CA . THR A 1 90 ? 8.696 5.038 -2.706 1.00 94.56 90 THR A CA 1
ATOM 664 C C . THR A 1 90 ? 8.002 4.590 -1.432 1.00 94.56 90 THR A C 1
ATOM 666 O O . THR A 1 90 ? 7.580 3.443 -1.301 1.00 94.56 90 THR A O 1
ATOM 669 N N . LYS A 1 91 ? 7.841 5.520 -0.490 1.00 94.62 91 LYS A N 1
ATOM 670 C CA . LYS A 1 91 ? 7.073 5.300 0.736 1.00 94.62 91 LYS A CA 1
ATOM 671 C C . LYS A 1 91 ? 5.742 6.017 0.622 1.00 94.62 91 LYS A C 1
ATOM 673 O O . LYS A 1 91 ? 5.712 7.208 0.325 1.00 94.62 91 LYS A O 1
ATOM 678 N N . MET A 1 92 ? 4.657 5.299 0.870 1.00 93.19 92 MET A N 1
ATOM 679 C CA . MET A 1 92 ? 3.307 5.838 0.778 1.00 93.19 92 MET A CA 1
ATOM 680 C C . MET A 1 92 ? 2.501 5.445 2.006 1.00 93.19 92 MET A C 1
ATOM 682 O O . MET A 1 92 ? 2.529 4.300 2.445 1.00 93.19 92 MET A O 1
ATOM 686 N N . THR A 1 93 ? 1.768 6.405 2.556 1.00 92.88 93 THR A N 1
ATOM 687 C CA . THR A 1 93 ? 0.773 6.144 3.592 1.00 92.88 93 THR A CA 1
ATOM 688 C C . THR A 1 93 ? -0.581 5.959 2.928 1.00 92.88 93 THR A C 1
ATOM 690 O O . THR A 1 93 ? -1.007 6.821 2.161 1.00 92.88 93 THR A O 1
ATOM 693 N N . VAL A 1 94 ? -1.236 4.842 3.223 1.00 92.19 94 VAL A N 1
ATOM 694 C CA . VAL A 1 94 ? -2.516 4.454 2.633 1.00 92.19 94 VAL A CA 1
ATOM 695 C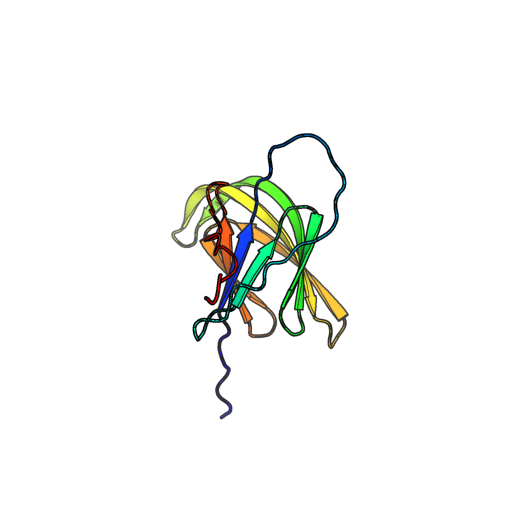 C . VAL A 1 94 ? -3.529 4.096 3.710 1.00 92.19 94 VAL A C 1
ATOM 697 O O . VAL A 1 94 ? -3.152 3.616 4.777 1.00 92.19 94 VAL A O 1
ATOM 700 N N . HIS A 1 95 ? -4.810 4.309 3.442 1.00 91.06 95 HIS A N 1
ATOM 701 C CA . HIS A 1 95 ? -5.901 3.859 4.306 1.00 91.06 95 HIS A CA 1
ATOM 702 C C . HIS A 1 95 ? -6.722 2.751 3.636 1.00 91.06 95 HIS A C 1
ATOM 704 O O . HIS A 1 95 ? -6.682 2.576 2.418 1.00 91.06 95 HIS A O 1
ATOM 710 N N . VAL A 1 96 ? -7.485 2.000 4.433 1.00 86.50 96 VAL A N 1
ATOM 711 C CA . VAL A 1 96 ? -8.418 0.986 3.911 1.00 86.50 96 VAL A CA 1
ATOM 712 C C . VAL A 1 96 ? -9.428 1.634 2.959 1.00 86.50 96 VAL A C 1
ATOM 714 O O . VAL A 1 96 ? -9.896 2.750 3.194 1.00 86.50 96 VAL A O 1
ATOM 717 N N . GLY A 1 97 ? -9.730 0.946 1.860 1.00 85.62 97 GLY A N 1
ATOM 718 C CA . GLY A 1 97 ? -10.596 1.417 0.782 1.00 85.62 97 GLY A CA 1
ATOM 719 C C . GLY A 1 97 ? -9.919 2.375 -0.202 1.00 85.62 97 GLY A C 1
ATOM 720 O O . GLY A 1 97 ? -10.540 2.760 -1.194 1.00 85.62 97 GLY A O 1
ATOM 721 N N . GLN A 1 98 ? -8.663 2.767 0.034 1.00 88.94 98 GLN A N 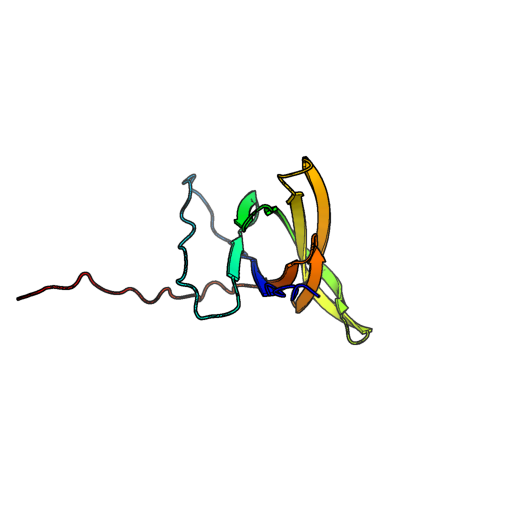1
ATOM 722 C CA . GLN A 1 98 ? -7.925 3.627 -0.886 1.00 88.94 98 GLN A CA 1
ATOM 723 C C . GLN A 1 98 ? -7.507 2.853 -2.139 1.00 88.94 98 GLN A C 1
ATOM 725 O O . GLN A 1 98 ? -7.008 1.732 -2.051 1.00 88.94 98 GLN A O 1
ATOM 730 N N . SER A 1 99 ? -7.656 3.495 -3.300 1.00 89.81 99 SER A N 1
ATOM 731 C CA . SER A 1 99 ? -7.030 3.057 -4.550 1.00 89.81 99 SER A CA 1
ATOM 732 C C . SER A 1 99 ? -5.908 4.013 -4.948 1.00 89.81 99 SER A C 1
ATOM 734 O O . SER A 1 99 ? -6.054 5.224 -4.775 1.00 89.81 99 SER A O 1
ATOM 736 N N . PHE A 1 100 ? -4.805 3.504 -5.492 1.00 88.56 100 PHE A N 1
ATOM 737 C CA . PHE A 1 100 ? -3.716 4.333 -6.018 1.00 88.56 100 PHE A CA 1
ATOM 738 C C . PHE A 1 100 ? -3.008 3.658 -7.198 1.00 88.56 100 PHE A C 1
ATOM 740 O O . PHE A 1 100 ? -3.061 2.442 -7.347 1.00 88.56 100 PHE A O 1
ATOM 747 N N . GLU A 1 101 ? -2.338 4.442 -8.044 1.00 89.12 101 GLU A N 1
ATOM 748 C CA . GLU A 1 101 ? -1.556 3.925 -9.172 1.00 89.12 101 GLU A CA 1
ATOM 749 C C . GLU A 1 101 ? -0.050 4.038 -8.897 1.00 89.12 101 GLU A C 1
ATOM 751 O O . GLU A 1 101 ? 0.422 5.058 -8.393 1.00 89.12 101 GLU A O 1
ATOM 756 N N . TYR A 1 102 ? 0.716 3.001 -9.245 1.00 86.62 102 TYR A N 1
ATOM 757 C CA . TYR A 1 102 ? 2.180 3.002 -9.154 1.00 86.62 102 TYR A CA 1
ATOM 758 C C . TYR A 1 102 ? 2.784 2.153 -10.284 1.00 86.62 102 TYR A C 1
ATOM 760 O O . TYR A 1 102 ? 2.446 0.983 -10.445 1.00 86.62 102 TYR A O 1
ATOM 768 N N . HIS A 1 103 ? 3.639 2.763 -11.116 1.00 86.94 103 HIS A N 1
ATOM 769 C CA . HIS A 1 103 ? 4.271 2.145 -12.300 1.00 86.94 103 HIS A CA 1
ATOM 770 C C . HIS A 1 103 ? 3.304 1.390 -13.242 1.00 86.94 103 HIS A C 1
ATOM 772 O O . HIS A 1 103 ? 3.647 0.350 -13.799 1.00 86.94 103 HIS A O 1
ATOM 778 N N . GLY A 1 104 ? 2.093 1.927 -13.442 1.00 81.69 104 GLY A N 1
ATOM 779 C CA . GLY A 1 104 ? 1.079 1.354 -14.341 1.00 81.69 104 GLY A CA 1
ATOM 780 C C . GLY A 1 104 ? 0.211 0.252 -13.724 1.00 81.69 104 GLY A C 1
ATOM 781 O O . GLY A 1 104 ? -0.667 -0.272 -14.405 1.00 81.69 104 GLY A O 1
ATOM 782 N N . TYR A 1 105 ? 0.422 -0.066 -12.446 1.00 81.88 105 TYR A N 1
ATOM 783 C CA . TYR A 1 105 ? -0.436 -0.950 -11.662 1.00 81.88 105 TYR A CA 1
ATOM 784 C C . TYR A 1 105 ? -1.419 -0.118 -10.842 1.00 81.88 105 TYR A C 1
ATOM 786 O O . TYR A 1 105 ? -1.044 0.934 -10.316 1.00 81.88 105 TYR A O 1
ATOM 794 N N . THR A 1 106 ? -2.656 -0.593 -10.707 1.00 84.31 106 THR A N 1
ATOM 795 C CA . THR A 1 106 ? -3.651 -0.009 -9.802 1.00 84.31 106 THR A CA 1
ATOM 796 C C . THR A 1 106 ? -3.749 -0.881 -8.559 1.00 84.31 106 THR A C 1
ATOM 798 O O . THR A 1 106 ? -4.027 -2.068 -8.661 1.00 84.31 106 THR A O 1
ATOM 801 N N . PHE A 1 107 ? -3.537 -0.295 -7.390 1.00 85.81 107 PHE A N 1
ATOM 802 C CA . PHE A 1 107 ? -3.594 -0.960 -6.096 1.00 85.81 107 PHE A CA 1
ATOM 803 C C . PHE A 1 107 ? -4.864 -0.550 -5.365 1.00 85.81 107 PHE A C 1
ATOM 805 O O . PHE A 1 107 ? -5.172 0.638 -5.311 1.00 85.81 107 PHE A O 1
ATOM 812 N N . TYR A 1 108 ? -5.557 -1.510 -4.768 1.00 87.44 108 TYR A N 1
ATOM 813 C CA . TYR A 1 108 ? -6.675 -1.329 -3.854 1.00 87.44 108 TYR A CA 1
ATOM 814 C C . TYR A 1 108 ? -6.284 -1.858 -2.476 1.00 87.44 108 TYR A C 1
ATOM 816 O O . TYR A 1 108 ? -5.746 -2.956 -2.372 1.00 87.44 108 TYR A O 1
ATOM 824 N N . VAL A 1 109 ? -6.518 -1.085 -1.420 1.00 86.88 109 VAL A N 1
ATOM 825 C CA . VAL A 1 109 ? -6.130 -1.459 -0.055 1.00 86.88 109 VAL A CA 1
ATOM 826 C C . VAL A 1 109 ? -7.335 -1.984 0.708 1.00 86.88 109 VAL A C 1
ATOM 828 O O . VAL A 1 109 ? -8.309 -1.264 0.922 1.00 86.88 109 VAL A O 1
ATOM 831 N N . GLU A 1 110 ? -7.234 -3.213 1.189 1.00 85.31 110 GLU A N 1
ATOM 832 C CA . GLU A 1 110 ? -8.262 -3.914 1.944 1.00 85.31 110 GLU A CA 1
ATOM 833 C C . GLU A 1 110 ? -7.691 -4.443 3.271 1.00 85.31 110 GLU A C 1
ATOM 835 O O . GLU A 1 110 ? -6.508 -4.765 3.390 1.00 85.31 110 GLU A O 1
ATOM 840 N N . GLU A 1 111 ? -8.521 -4.497 4.310 1.00 82.38 111 GLU A N 1
ATOM 841 C CA . GLU A 1 111 ? -8.168 -5.098 5.600 1.00 82.38 111 GLU A CA 1
ATOM 842 C C . GLU A 1 111 ? -8.660 -6.549 5.640 1.00 82.38 111 GLU A C 1
ATOM 844 O O . GLU A 1 111 ? -9.853 -6.797 5.464 1.00 82.38 111 GLU A O 1
ATOM 849 N N . ILE A 1 112 ? -7.775 -7.506 5.944 1.00 75.25 112 ILE A N 1
ATOM 850 C CA . ILE A 1 112 ? -8.214 -8.855 6.319 1.00 75.25 112 ILE A CA 1
ATOM 851 C C . ILE A 1 112 ? -8.556 -8.843 7.801 1.00 75.25 112 ILE A C 1
ATOM 853 O O . ILE A 1 112 ? -7.676 -8.782 8.663 1.00 75.25 112 ILE A O 1
ATOM 857 N N . GLN A 1 113 ? -9.840 -9.008 8.102 1.00 63.12 113 GLN A N 1
ATOM 858 C CA . GLN A 1 113 ? -10.242 -9.473 9.422 1.00 63.12 113 GLN A CA 1
ATOM 859 C C . GLN A 1 113 ? -9.943 -10.973 9.526 1.00 63.12 113 GLN A C 1
ATOM 861 O O . GLN A 1 113 ? -10.205 -11.720 8.588 1.00 63.12 113 GLN A O 1
ATOM 866 N N . SER A 1 114 ? -9.371 -11.396 10.659 1.00 49.47 114 SER A N 1
ATOM 867 C CA . SER A 1 114 ? -8.769 -12.717 10.943 1.00 49.47 114 SER A CA 1
ATOM 868 C C . SER A 1 114 ? -9.625 -13.972 10.642 1.00 49.47 114 SER A C 1
ATOM 870 O O . SER A 1 114 ? -9.182 -15.087 10.900 1.00 49.47 114 SER A O 1
ATOM 872 N N . THR A 1 115 ? -10.828 -13.832 10.093 1.00 44.50 115 THR A N 1
ATOM 873 C CA . THR A 1 115 ? -11.741 -14.903 9.683 1.00 44.50 115 THR A CA 1
ATOM 874 C C . THR A 1 115 ? -11.540 -15.387 8.242 1.00 44.50 115 THR A C 1
ATOM 876 O O . THR A 1 115 ? -12.407 -16.092 7.728 1.00 44.50 115 THR A O 1
ATOM 879 N N . PHE A 1 116 ? -10.431 -15.054 7.569 1.00 44.41 116 PHE A N 1
ATOM 880 C CA . PHE A 1 116 ? -10.116 -15.653 6.266 1.00 44.41 116 PHE A CA 1
ATOM 881 C C . PHE A 1 116 ? -9.755 -17.136 6.448 1.00 44.41 116 PHE A C 1
ATOM 883 O O . PHE A 1 116 ? -8.610 -17.502 6.707 1.00 44.41 116 PHE A O 1
ATOM 890 N N . VAL A 1 117 ? -10.771 -17.995 6.371 1.00 42.28 117 VAL A N 1
ATOM 891 C CA . VAL A 1 117 ? -10.619 -19.450 6.365 1.00 42.28 117 VAL A CA 1
ATOM 892 C C . VAL A 1 117 ? -10.168 -19.843 4.963 1.00 42.28 117 VAL A C 1
ATOM 894 O O . VAL A 1 117 ? -10.950 -19.763 4.017 1.00 42.28 117 VAL A O 1
ATOM 897 N N . LEU A 1 118 ? -8.909 -20.259 4.810 1.00 47.75 118 LEU A N 1
ATOM 898 C CA . LEU A 1 118 ? -8.482 -20.933 3.584 1.00 47.75 118 LEU A CA 1
ATOM 899 C C . LEU A 1 118 ? -9.387 -22.159 3.379 1.00 47.75 118 LEU A C 1
ATOM 901 O O . LEU A 1 118 ? -9.579 -22.916 4.338 1.00 47.75 118 LEU A O 1
ATOM 905 N N . PRO A 1 119 ? -9.941 -22.400 2.176 1.00 39.50 119 PRO A N 1
ATOM 906 C CA . PRO A 1 119 ? -10.601 -23.662 1.892 1.00 39.50 119 PRO A CA 1
ATOM 907 C C . PRO A 1 119 ? -9.544 -24.769 1.949 1.00 39.50 119 PRO A C 1
ATOM 909 O O . PRO A 1 119 ? -8.828 -25.034 0.985 1.00 39.50 119 PRO A O 1
ATOM 912 N N . TRP A 1 120 ? -9.420 -25.404 3.113 1.00 50.66 120 TRP A N 1
ATOM 913 C CA . TRP A 1 120 ? -8.679 -26.644 3.271 1.00 50.66 120 TRP A CA 1
ATOM 914 C C . TRP A 1 120 ? -9.262 -27.672 2.296 1.00 50.66 120 TRP A C 1
ATOM 916 O O . TRP A 1 120 ? -10.404 -28.106 2.451 1.00 50.66 120 TRP A O 1
ATOM 926 N N . SER A 1 121 ? -8.485 -28.049 1.282 1.00 49.12 121 SER A N 1
ATOM 927 C CA . SER A 1 121 ? -8.778 -29.216 0.453 1.00 49.12 121 SER A CA 1
ATOM 928 C C . SER A 1 121 ? -8.012 -30.406 1.031 1.00 49.12 121 SER A C 1
ATOM 930 O O . SER A 1 121 ? -6.780 -30.360 1.056 1.00 49.12 121 SER A O 1
ATOM 932 N N . PRO A 1 122 ? -8.684 -31.464 1.522 1.00 56.25 122 PRO A N 1
ATOM 933 C CA . PRO A 1 122 ? -7.985 -32.669 1.946 1.00 56.25 122 PRO A CA 1
ATOM 934 C C . PRO A 1 122 ? -7.271 -33.316 0.744 1.00 56.25 122 PRO A C 1
ATOM 936 O O . PRO A 1 122 ? -7.777 -33.236 -0.380 1.00 56.25 122 PRO A O 1
ATOM 939 N N . PRO A 1 123 ? -6.110 -33.967 0.949 1.00 56.06 123 PRO A N 1
ATOM 940 C CA . PRO A 1 123 ? -5.411 -34.658 -0.125 1.00 56.06 123 PRO A CA 1
ATOM 941 C C . PRO A 1 123 ? -6.315 -35.736 -0.726 1.00 56.06 123 PRO A C 1
ATOM 943 O O . PRO A 1 123 ? -6.885 -36.565 -0.012 1.00 56.06 123 PRO A O 1
ATOM 946 N N . GLY A 1 124 ? -6.452 -35.696 -2.053 1.00 46.88 124 GLY A N 1
ATOM 947 C CA . GLY A 1 124 ? -7.221 -36.664 -2.820 1.00 46.88 124 GLY A CA 1
ATOM 948 C C . GLY A 1 124 ? -6.790 -38.083 -2.475 1.00 46.88 124 GLY A C 1
ATOM 949 O O . GLY A 1 124 ? -5.639 -38.464 -2.675 1.00 46.88 124 GLY A O 1
ATOM 950 N N . THR A 1 125 ? -7.724 -38.865 -1.944 1.00 50.41 125 THR A N 1
ATOM 951 C CA . THR A 1 125 ? -7.568 -40.314 -1.861 1.00 50.41 125 THR A CA 1
ATOM 952 C C . THR A 1 125 ? -8.132 -40.878 -3.159 1.00 50.41 125 THR A C 1
ATOM 954 O O . THR A 1 125 ? -9.338 -41.075 -3.287 1.00 50.41 125 THR A O 1
ATOM 957 N N . SER A 1 126 ? -7.273 -41.045 -4.163 1.00 49.28 126 SER A N 1
ATOM 958 C CA . SER A 1 126 ? -7.588 -41.877 -5.325 1.00 49.28 126 SER A CA 1
ATOM 959 C C . SER A 1 126 ? -7.678 -43.322 -4.837 1.00 49.28 126 SER A C 1
ATOM 961 O O . SER A 1 126 ? -6.735 -43.804 -4.207 1.00 49.28 126 SER A O 1
ATOM 963 N N . GLY A 1 127 ? -8.828 -43.959 -5.066 1.00 42.78 127 GLY A N 1
ATOM 964 C CA . GLY A 1 127 ? -9.033 -45.391 -4.833 1.00 42.78 127 GLY A CA 1
ATOM 965 C C . GLY A 1 127 ? -8.309 -46.281 -5.833 1.00 42.78 127 GLY A C 1
ATOM 966 O O . GLY A 1 127 ? -7.717 -45.746 -6.799 1.00 42.78 127 GLY A O 1
#

Radius of gyration: 16.68 Å; chains: 1; bounding box: 32×59×51 Å

Sequence (127 aa):
MPAFLKASLTILLLSVSVLSGCTQTEVAPTTPEAGTDILVISEGTVGNMGAIRIGLSRTWKKDYVDSQGNSQRGLIATLVMLFEPDRSETKMTVHVGQSFEYHGYTFYVEEIQSTFVLPWSPPGTSG

Secondary structure (DSSP, 8-state):
-------EEEEEEE-------------------TTEEEEEEETT-EEEETTEEEEEEEEEEEEEE-TTS-EEEEEEEEEEEEETTTTEEEEEEEETT-EEEETTEEEEEEEE-TT-----PPPP---